Protein AF-X1KVH1-F1 (afdb_monomer_lite)

Organism: NCBI:txid412755

InterPro domains:
  IPR006222 GCVT, N-terminal domain [PF01571] (3-105)
  IPR027266 Aminomethyltransferase superfamily [G3DSA:3.30.1360.120] (1-84)
  IPR028896 Aminomethyltransferase-like [PTHR43757] (4-133)

Radius of gyration: 19.72 Å; chains: 1; bounding box: 48×32×49 Å

Sequence (139 aa):
ELIAPLVDTDLSTLNRFYFVFCNLCDVPAFIARTGYTGERGFEISFENKYAVTIWNAFMKKGAGAAGLGARDSLRLEACYCLYSHELTNSITPIEAGLNWLVKPKEGIDFIGKEVLIRQKKEGTSRILVGLNLLDRGII

Structure (mmCIF, N/CA/C/O backbone):
data_AF-X1KVH1-F1
#
_entry.id   AF-X1KVH1-F1
#
loop_
_atom_site.group_PDB
_atom_site.id
_atom_site.type_symbol
_atom_site.label_atom_id
_atom_site.label_alt_id
_atom_site.label_comp_id
_atom_site.label_asym_id
_atom_site.label_entity_id
_atom_site.label_seq_id
_atom_site.pdbx_PDB_ins_code
_atom_site.Cartn_x
_atom_site.Cartn_y
_atom_site.Cartn_z
_atom_site.occupancy
_atom_site.B_iso_or_equiv
_atom_site.auth_seq_id
_atom_site.auth_comp_id
_atom_site.auth_asym_id
_atom_site.auth_atom_id
_atom_site.pdbx_PDB_model_num
ATOM 1 N N . GLU A 1 1 ? -14.616 9.136 6.545 1.00 86.19 1 GLU A N 1
ATOM 2 C CA . GLU A 1 1 ? -15.927 8.992 7.213 1.00 86.19 1 GLU A CA 1
ATOM 3 C C . GLU A 1 1 ? -15.955 7.807 8.170 1.00 86.19 1 GLU A C 1
ATOM 5 O O . GLU A 1 1 ? -16.046 8.056 9.358 1.00 86.19 1 GLU A O 1
ATOM 10 N N . LEU A 1 2 ? -15.774 6.557 7.716 1.00 92.81 2 LEU A N 1
ATOM 11 C CA . LEU A 1 2 ? -15.831 5.372 8.599 1.00 92.81 2 LEU A CA 1
ATOM 12 C C . LEU A 1 2 ? -14.808 5.367 9.749 1.00 92.81 2 LEU A C 1
ATOM 14 O O . LEU A 1 2 ? -15.153 5.006 10.870 1.00 92.81 2 LEU A O 1
ATOM 18 N N . ILE A 1 3 ? -13.565 5.777 9.475 1.00 95.38 3 ILE A N 1
ATOM 19 C CA . ILE A 1 3 ? -12.478 5.802 10.469 1.00 95.38 3 ILE A CA 1
ATOM 20 C C . ILE A 1 3 ? -12.518 7.024 11.392 1.00 95.38 3 ILE A C 1
ATOM 22 O O . ILE A 1 3 ? -12.086 6.936 12.531 1.00 95.38 3 ILE A O 1
ATOM 26 N N . ALA A 1 4 ? -13.062 8.150 10.920 1.00 95.38 4 ALA A N 1
ATOM 27 C CA . ALA A 1 4 ? -13.049 9.424 11.640 1.00 95.38 4 ALA A CA 1
ATOM 28 C C . ALA A 1 4 ? -13.629 9.347 13.069 1.00 95.38 4 ALA A C 1
ATOM 30 O O . ALA A 1 4 ? -12.995 9.875 13.972 1.00 95.38 4 ALA A O 1
ATOM 31 N N . PRO A 1 5 ? -14.764 8.666 13.333 1.00 96.00 5 PRO A N 1
ATOM 32 C CA . PRO A 1 5 ? -15.295 8.549 14.692 1.00 96.00 5 PRO A CA 1
ATOM 33 C C . PRO A 1 5 ? -14.557 7.520 15.562 1.00 96.00 5 PRO A C 1
ATOM 35 O O . PRO A 1 5 ? -14.967 7.303 16.697 1.00 96.00 5 PRO A O 1
ATOM 38 N N . LEU A 1 6 ? -13.561 6.813 15.022 1.00 97.25 6 LEU A N 1
ATOM 39 C CA . LEU A 1 6 ? -12.803 5.784 15.735 1.00 97.25 6 LEU A CA 1
ATOM 40 C C . LEU A 1 6 ? -11.400 6.260 16.121 1.00 97.25 6 LEU A C 1
ATOM 42 O O . LEU A 1 6 ? -10.722 5.542 16.844 1.00 97.25 6 LEU A O 1
ATOM 46 N N . VAL A 1 7 ? -10.956 7.417 15.633 1.00 97.81 7 VAL A N 1
ATOM 47 C CA . VAL A 1 7 ? -9.590 7.920 15.802 1.00 97.81 7 VAL A CA 1
ATOM 48 C C . VAL A 1 7 ? -9.600 9.262 16.530 1.00 97.81 7 VAL A C 1
ATOM 50 O O . VAL A 1 7 ? -10.518 10.060 16.355 1.00 97.81 7 VAL A O 1
ATOM 53 N N . ASP A 1 8 ? -8.572 9.523 17.330 1.00 97.19 8 ASP A N 1
ATOM 54 C CA . ASP A 1 8 ? -8.417 10.760 18.113 1.00 97.19 8 ASP A CA 1
ATOM 55 C C . ASP A 1 8 ? -7.761 11.922 17.339 1.00 97.19 8 ASP A C 1
ATOM 57 O O . ASP A 1 8 ? -7.508 12.989 17.894 1.00 97.19 8 ASP A O 1
ATOM 61 N N . THR A 1 9 ? -7.482 11.725 16.050 1.00 96.38 9 THR A N 1
ATOM 62 C CA . THR A 1 9 ? -6.716 12.646 15.204 1.00 96.38 9 THR A CA 1
ATOM 63 C C . THR A 1 9 ? -7.454 12.928 13.894 1.00 96.38 9 THR A C 1
ATOM 65 O O . THR A 1 9 ? -7.993 12.017 13.263 1.00 96.38 9 THR A O 1
ATOM 68 N N . ASP A 1 10 ? -7.441 14.181 13.426 1.00 96.44 10 ASP A N 1
ATOM 69 C CA . ASP A 1 10 ? -8.028 14.545 12.131 1.00 96.44 10 ASP A CA 1
ATOM 70 C C . ASP A 1 10 ? -7.158 14.082 10.949 1.00 96.44 10 ASP A C 1
ATOM 72 O O . ASP A 1 10 ? -6.230 14.760 10.499 1.00 96.44 10 ASP A O 1
ATOM 76 N N . LEU A 1 11 ? -7.514 12.923 10.397 1.00 96.25 11 LEU A N 1
ATOM 77 C CA . LEU A 1 11 ? -6.846 12.329 9.240 1.00 96.25 11 LEU A CA 1
ATOM 78 C C . LEU A 1 11 ? -7.129 13.048 7.908 1.00 96.25 11 LEU A C 1
ATOM 80 O O . LEU A 1 11 ? -6.496 12.717 6.902 1.00 96.25 11 LEU A O 1
ATOM 84 N N . SER A 1 12 ? -8.065 14.003 7.848 1.00 93.94 12 SER A N 1
ATOM 85 C CA . SER A 1 12 ? -8.371 14.727 6.603 1.00 93.94 12 SER A CA 1
ATOM 86 C C . SER A 1 1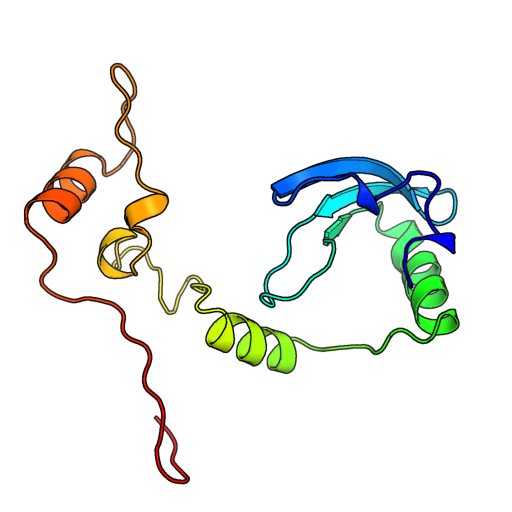2 ? -7.198 15.598 6.135 1.00 93.94 12 SER A C 1
ATOM 88 O O . SER A 1 12 ? -6.976 15.747 4.929 1.00 93.94 12 SER A O 1
ATOM 90 N N . THR A 1 13 ? -6.405 16.079 7.094 1.00 93.50 13 THR A N 1
ATOM 91 C CA . THR A 1 13 ? -5.217 16.920 6.896 1.00 93.50 13 THR A CA 1
ATOM 92 C C . THR A 1 13 ? -3.963 16.132 6.511 1.00 93.50 13 THR A C 1
ATOM 94 O O . THR A 1 13 ? -2.997 16.707 6.009 1.00 93.50 13 THR A O 1
ATOM 97 N N . LEU A 1 14 ? -3.959 14.810 6.713 1.00 96.19 14 LEU A N 1
ATOM 98 C CA . LEU A 1 14 ? -2.792 13.971 6.461 1.00 96.19 14 LEU A CA 1
ATOM 99 C C . LEU A 1 14 ? -2.547 13.853 4.956 1.00 96.19 14 LEU A C 1
ATOM 101 O O . LEU A 1 14 ? -3.402 13.347 4.240 1.00 96.19 14 LEU A O 1
ATOM 105 N N . ASN A 1 15 ? -1.395 14.282 4.447 1.00 96.62 15 ASN A N 1
ATOM 106 C CA . ASN A 1 15 ? -1.090 14.198 3.014 1.00 96.62 15 ASN A CA 1
ATOM 107 C C . ASN A 1 15 ? -0.890 12.747 2.534 1.00 96.62 15 ASN A C 1
ATOM 109 O O . ASN A 1 15 ? -0.567 11.850 3.310 1.00 96.62 15 ASN A O 1
ATOM 113 N N . ARG A 1 16 ? -1.073 12.494 1.229 1.00 95.25 16 ARG A N 1
ATOM 114 C CA . ARG A 1 16 ? -0.770 11.178 0.633 1.00 95.25 16 ARG A CA 1
ATOM 115 C C . ARG A 1 16 ? 0.713 10.846 0.839 1.00 95.25 16 ARG A C 1
ATOM 117 O O . ARG A 1 16 ? 1.550 11.722 0.647 1.00 95.25 16 ARG A O 1
ATOM 124 N N . PHE A 1 17 ? 1.018 9.594 1.183 1.00 94.88 17 PHE A N 1
ATOM 125 C CA . PHE A 1 17 ? 2.361 9.118 1.561 1.00 94.88 17 PHE A CA 1
ATOM 126 C C . PHE A 1 17 ? 2.924 9.715 2.865 1.00 94.88 17 PHE A C 1
ATOM 128 O O . PHE A 1 17 ? 4.127 9.639 3.103 1.00 94.88 17 PHE A O 1
ATOM 135 N N . TYR A 1 18 ? 2.065 10.263 3.728 1.00 97.81 18 TYR A N 1
ATOM 136 C CA . TYR A 1 18 ? 2.400 10.609 5.111 1.00 97.81 18 TYR A CA 1
ATOM 137 C C . TYR A 1 18 ? 1.705 9.653 6.083 1.00 97.81 18 TYR A C 1
ATOM 139 O O . TYR A 1 18 ? 0.774 8.927 5.719 1.00 97.81 18 TYR A O 1
ATOM 147 N N . PHE A 1 19 ? 2.164 9.664 7.330 1.00 98.06 19 PHE A N 1
ATOM 148 C CA . PHE A 1 19 ? 1.632 8.842 8.408 1.00 98.06 19 PHE A CA 1
ATOM 149 C C . PHE A 1 19 ? 1.535 9.627 9.715 1.00 98.06 19 PHE A C 1
ATOM 151 O O . PHE A 1 19 ? 2.129 10.697 9.857 1.00 98.06 19 PHE A O 1
ATOM 158 N N . VAL A 1 20 ? 0.806 9.063 10.673 1.00 98.31 20 VAL A N 1
ATOM 159 C CA . VAL A 1 20 ? 0.681 9.576 12.036 1.00 98.31 20 VAL A CA 1
ATOM 160 C C . VAL A 1 20 ? 0.619 8.422 13.038 1.00 98.31 20 VAL A C 1
ATOM 162 O O . VAL A 1 20 ? 0.108 7.343 12.728 1.00 98.31 20 VAL A O 1
ATOM 165 N N . PHE A 1 21 ? 1.146 8.659 14.238 1.00 98.44 21 PHE A N 1
ATOM 166 C CA . PHE A 1 21 ? 0.887 7.827 15.411 1.00 98.44 21 PHE A CA 1
ATOM 167 C C . PHE A 1 21 ? -0.259 8.454 16.200 1.00 98.44 21 PHE A C 1
ATOM 169 O O . PHE A 1 21 ? -0.204 9.639 16.519 1.00 98.44 21 PHE A O 1
ATOM 176 N N . CYS A 1 22 ? -1.297 7.676 16.476 1.00 97.88 22 CYS A N 1
ATOM 177 C CA . CYS A 1 22 ? -2.537 8.148 17.092 1.00 97.88 22 CYS A CA 1
ATOM 178 C C . CYS A 1 22 ? -3.226 6.998 17.834 1.00 97.88 22 CYS A C 1
ATOM 180 O O . CYS A 1 22 ? -2.736 5.865 17.790 1.00 97.88 22 CYS A O 1
ATOM 182 N N . ASN A 1 23 ? -4.356 7.263 18.489 1.00 98.31 23 ASN A N 1
ATOM 183 C CA . ASN A 1 23 ? -5.187 6.196 19.037 1.00 98.31 23 ASN A CA 1
ATOM 184 C C . ASN A 1 23 ? -6.372 5.903 18.116 1.00 98.31 23 ASN A C 1
ATOM 186 O O . ASN A 1 23 ? -7.149 6.794 17.773 1.00 98.31 23 ASN A O 1
ATOM 190 N N . LEU A 1 24 ? -6.530 4.631 17.750 1.00 98.19 24 LEU A N 1
ATOM 191 C CA . LEU A 1 24 ? -7.686 4.087 17.044 1.00 98.19 24 LEU A CA 1
ATOM 192 C C . LEU A 1 24 ? -8.435 3.158 18.000 1.00 98.19 24 LEU A C 1
ATOM 194 O O . LEU A 1 24 ? -7.885 2.148 18.418 1.00 98.19 24 LEU A O 1
ATOM 198 N N . CYS A 1 25 ? -9.684 3.471 18.336 1.00 97.25 25 CYS A N 1
ATOM 199 C CA . CYS A 1 25 ? -10.459 2.751 19.351 1.00 97.25 25 CYS A CA 1
ATOM 200 C C . CYS A 1 25 ? -9.709 2.657 20.695 1.00 97.25 25 CYS A C 1
ATOM 202 O O . CYS A 1 25 ? -9.621 1.574 21.270 1.00 97.25 25 CYS A O 1
ATOM 204 N N . ASP A 1 26 ? -9.125 3.775 21.141 1.00 97.25 26 ASP A N 1
ATOM 205 C CA . ASP A 1 26 ? -8.299 3.882 22.358 1.00 97.25 26 ASP A CA 1
ATOM 206 C C . ASP A 1 26 ? -7.043 2.984 22.362 1.00 97.25 26 ASP A C 1
ATOM 208 O O . ASP A 1 26 ? -6.444 2.725 23.406 1.00 97.25 26 ASP A O 1
ATOM 212 N N . VAL A 1 27 ? -6.621 2.510 21.184 1.00 97.88 27 VAL A N 1
ATOM 213 C CA . VAL A 1 27 ? -5.437 1.666 20.992 1.00 97.88 27 VAL A CA 1
ATOM 214 C C . VAL A 1 27 ? -4.369 2.419 20.201 1.00 97.88 27 VAL A C 1
ATOM 216 O O . VAL A 1 27 ? -4.687 2.946 19.131 1.00 97.88 27 VAL A O 1
ATOM 219 N N . PRO A 1 28 ? -3.093 2.395 20.635 1.00 98.44 28 PRO A N 1
ATOM 220 C CA . PRO A 1 28 ? -1.993 2.943 19.853 1.00 98.44 28 PRO A CA 1
ATOM 221 C C . PRO A 1 28 ? -1.916 2.315 18.458 1.00 98.44 28 PRO A C 1
ATOM 223 O O . PRO A 1 28 ? -1.797 1.095 18.308 1.00 98.44 28 PRO A O 1
ATOM 226 N N . ALA A 1 29 ? -1.958 3.162 17.436 1.00 98.50 29 ALA A N 1
ATOM 227 C CA . ALA A 1 29 ? -1.936 2.762 16.043 1.00 98.50 29 ALA A CA 1
ATOM 228 C C . ALA A 1 29 ? -1.001 3.652 15.220 1.00 98.50 29 ALA A C 1
ATOM 230 O O . ALA A 1 29 ? -0.855 4.855 15.449 1.00 98.50 29 ALA A O 1
ATOM 231 N N . PHE A 1 30 ? -0.395 3.039 14.212 1.00 98.50 30 PHE A N 1
ATOM 232 C CA . PHE A 1 30 ? 0.255 3.716 13.104 1.00 98.50 30 PHE A CA 1
ATOM 233 C C . PHE A 1 30 ? -0.726 3.745 11.933 1.00 98.50 30 PHE A C 1
ATOM 235 O O . PHE A 1 30 ? -1.179 2.692 11.478 1.00 98.50 30 PHE A O 1
ATOM 242 N N . ILE A 1 31 ? -1.056 4.941 11.450 1.00 98.31 31 ILE A N 1
ATOM 243 C CA . ILE A 1 31 ? -1.973 5.132 10.323 1.00 98.31 31 ILE A CA 1
ATOM 244 C C . ILE A 1 31 ? -1.236 5.860 9.206 1.00 98.31 31 ILE A C 1
ATOM 246 O O . ILE A 1 31 ? -0.761 6.979 9.395 1.00 98.31 31 ILE A O 1
ATOM 250 N N . ALA A 1 32 ? -1.173 5.246 8.026 1.00 98.12 32 ALA A N 1
ATOM 251 C CA . ALA A 1 32 ? -0.550 5.825 6.841 1.00 98.12 32 ALA A CA 1
ATOM 252 C C . ALA A 1 32 ? -1.585 6.091 5.746 1.00 98.12 32 ALA A C 1
ATOM 254 O O . ALA A 1 32 ? -2.386 5.219 5.410 1.00 98.12 32 ALA A O 1
ATOM 255 N N . ARG A 1 33 ? -1.555 7.285 5.138 1.00 97.31 33 ARG A N 1
ATOM 256 C CA . ARG A 1 33 ? -2.409 7.623 3.987 1.00 97.31 33 ARG A CA 1
ATOM 257 C C . ARG A 1 33 ? -1.792 7.085 2.700 1.00 97.31 33 ARG A C 1
ATOM 259 O O . ARG A 1 33 ? -1.200 7.812 1.896 1.00 97.31 33 ARG A O 1
ATOM 266 N N . THR A 1 34 ? -1.925 5.780 2.548 1.00 95.50 34 THR A N 1
ATOM 267 C CA . THR A 1 34 ? -1.471 4.971 1.420 1.00 95.50 34 THR A CA 1
ATOM 268 C C . THR A 1 34 ? -2.446 3.802 1.231 1.00 95.50 34 THR A C 1
ATOM 270 O O . THR A 1 34 ? -3.429 3.682 1.963 1.00 95.50 34 THR A O 1
ATOM 273 N N . GLY A 1 35 ? -2.208 2.972 0.223 1.00 94.31 35 GLY A N 1
ATOM 274 C CA . GLY A 1 35 ? -2.990 1.777 -0.051 1.00 94.31 35 GLY A CA 1
ATOM 275 C C . GLY A 1 35 ? -2.693 1.220 -1.436 1.00 94.31 35 GLY A C 1
ATOM 276 O O . GLY A 1 35 ? -2.165 1.914 -2.309 1.00 94.31 35 GLY A O 1
ATOM 277 N N . TYR A 1 36 ? -3.058 -0.042 -1.637 1.00 94.88 36 TYR A N 1
ATOM 278 C CA . TYR A 1 36 ? -2.696 -0.795 -2.837 1.00 94.88 36 TYR A CA 1
ATOM 279 C C . TYR A 1 36 ? -3.855 -1.004 -3.823 1.00 94.88 36 TYR A C 1
ATOM 281 O O . TYR A 1 36 ? -3.716 -1.739 -4.787 1.00 94.88 36 TYR A O 1
ATOM 289 N N . THR A 1 37 ? -5.000 -0.354 -3.610 1.00 95.31 37 THR A N 1
ATOM 290 C CA . THR A 1 37 ? -6.185 -0.457 -4.485 1.00 95.31 37 THR A CA 1
ATOM 291 C C . THR A 1 37 ? -6.358 0.735 -5.427 1.00 95.31 37 THR A C 1
ATOM 293 O O . THR A 1 37 ? -7.306 0.762 -6.194 1.00 95.31 37 THR A O 1
ATOM 296 N N . GLY A 1 38 ? -5.510 1.765 -5.331 1.00 93.06 38 GLY A N 1
ATOM 297 C CA . GLY A 1 38 ? -5.695 3.033 -6.057 1.00 93.06 38 GLY A CA 1
ATOM 298 C C . GLY A 1 38 ? -6.715 3.986 -5.420 1.00 93.06 38 GLY A C 1
ATOM 299 O O . GLY A 1 38 ? -6.690 5.183 -5.701 1.00 93.06 38 GLY A O 1
ATOM 300 N N . GLU A 1 39 ? -7.535 3.482 -4.500 1.00 94.62 39 GLU A N 1
ATOM 301 C CA . GLU A 1 39 ? -8.597 4.235 -3.839 1.00 94.62 39 GLU A CA 1
ATOM 302 C C . GLU A 1 39 ? -8.116 5.119 -2.683 1.00 94.62 39 GLU A C 1
ATOM 304 O O . GLU A 1 39 ? -7.016 4.976 -2.135 1.00 94.62 39 GLU A O 1
ATOM 309 N N . ARG A 1 40 ? -8.988 6.044 -2.265 1.00 93.25 40 ARG A N 1
ATOM 310 C CA . ARG A 1 40 ? -8.784 6.824 -1.038 1.00 93.25 40 ARG A CA 1
ATOM 311 C C . ARG A 1 40 ? -8.914 5.906 0.176 1.00 93.25 40 ARG A C 1
ATOM 313 O O . ARG A 1 40 ? -9.967 5.323 0.409 1.00 93.25 40 ARG A O 1
ATOM 320 N N . GLY A 1 41 ? -7.880 5.862 1.007 1.00 94.75 41 GLY A N 1
ATOM 321 C CA . GLY A 1 41 ? -7.892 5.041 2.209 1.00 94.75 41 GLY A CA 1
ATOM 322 C C . GLY A 1 41 ? -6.663 5.241 3.079 1.00 94.75 41 GLY A C 1
ATOM 323 O O . GLY A 1 41 ? -5.880 6.175 2.877 1.00 94.75 41 GLY A O 1
ATOM 324 N N . PHE A 1 42 ? -6.544 4.353 4.060 1.00 96.94 42 PHE A N 1
ATOM 325 C CA . PHE A 1 42 ? -5.432 4.302 4.991 1.00 96.94 42 PHE A CA 1
ATOM 326 C C . PHE A 1 42 ? -4.997 2.854 5.204 1.00 96.94 42 PHE A C 1
ATOM 328 O O . PHE A 1 42 ? -5.831 1.947 5.217 1.00 96.94 42 PHE A O 1
ATOM 335 N N . GLU A 1 43 ? -3.707 2.663 5.443 1.00 97.50 43 GLU A N 1
ATOM 336 C CA . GLU A 1 43 ? -3.163 1.447 6.036 1.00 97.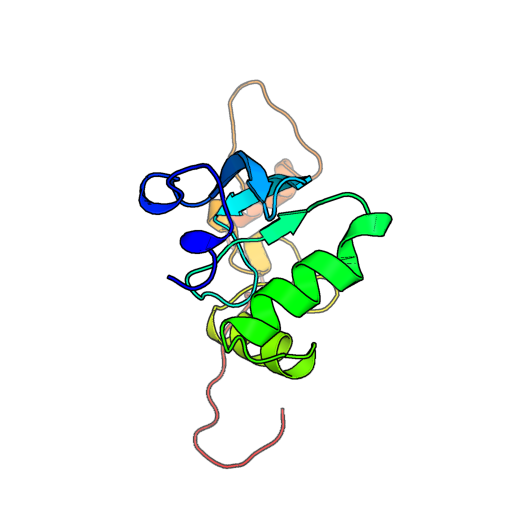50 43 GLU A CA 1
ATOM 337 C C . GLU A 1 43 ? -3.052 1.652 7.546 1.00 97.50 43 GLU A C 1
ATOM 339 O O . GLU A 1 43 ? -2.608 2.707 8.006 1.00 97.50 43 GLU A O 1
ATOM 344 N N . ILE A 1 44 ? -3.496 0.657 8.311 1.00 97.69 44 ILE A N 1
ATOM 345 C CA . ILE A 1 44 ? -3.616 0.733 9.766 1.00 97.69 44 ILE A CA 1
ATOM 346 C C . ILE A 1 44 ? -2.825 -0.424 10.372 1.00 97.69 44 ILE A C 1
ATOM 348 O O . ILE A 1 44 ? -3.127 -1.588 10.107 1.00 97.69 44 ILE A O 1
ATOM 352 N N . SER A 1 45 ? -1.855 -0.096 11.220 1.00 98.31 45 SER A N 1
ATOM 353 C CA . SER A 1 45 ? -1.022 -1.058 11.940 1.00 98.31 45 SER A CA 1
ATOM 354 C C . SER A 1 45 ? -1.150 -0.8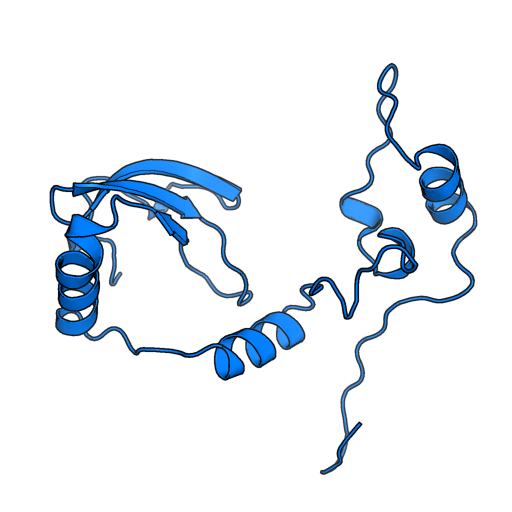42 13.445 1.00 98.31 45 SER A C 1
ATOM 356 O O . SER A 1 45 ? -1.045 0.282 13.930 1.00 98.31 45 SER A O 1
ATOM 358 N N . PHE A 1 46 ? -1.364 -1.921 14.191 1.00 98.25 46 PHE A N 1
ATOM 359 C CA . PHE A 1 46 ? -1.535 -1.933 15.648 1.00 98.25 46 PHE A CA 1
ATOM 360 C C . PHE A 1 46 ? -1.136 -3.311 16.201 1.00 98.25 46 PHE A C 1
ATOM 362 O O . PHE A 1 46 ? -0.914 -4.258 15.443 1.00 98.25 46 PHE A O 1
ATOM 369 N N . GLU A 1 47 ? -1.050 -3.454 17.526 1.00 98.44 47 GL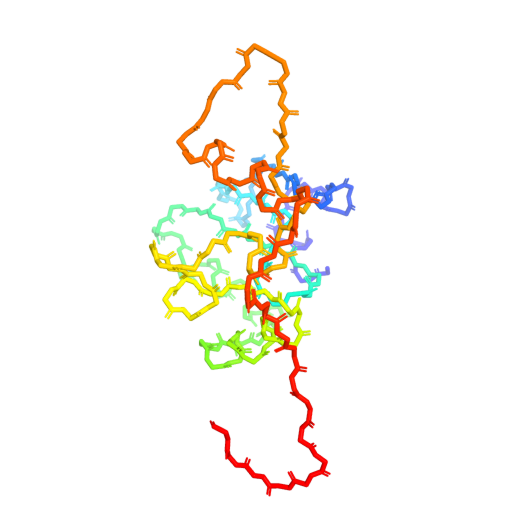U A N 1
ATOM 370 C CA . GLU A 1 47 ? -0.731 -4.746 18.145 1.00 98.44 47 GLU A CA 1
ATOM 371 C C . GLU A 1 47 ? -1.818 -5.807 17.890 1.00 98.44 47 GLU A C 1
ATOM 373 O O . GLU A 1 47 ? -3.010 -5.562 18.084 1.00 98.44 47 GLU A O 1
ATOM 378 N N . ASN A 1 48 ? -1.404 -7.033 17.547 1.00 98.50 48 ASN A N 1
ATOM 379 C CA . ASN A 1 48 ? -2.301 -8.126 17.147 1.00 98.50 48 ASN A CA 1
ATOM 380 C C . ASN A 1 48 ? -3.430 -8.426 18.152 1.00 98.50 48 ASN A C 1
ATOM 382 O O . ASN A 1 48 ? -4.544 -8.741 17.735 1.00 98.50 48 ASN A O 1
ATOM 386 N N . LYS A 1 49 ? -3.182 -8.254 19.458 1.00 98.50 49 LYS A N 1
ATOM 387 C CA . LYS A 1 49 ? -4.181 -8.467 20.520 1.00 98.50 49 LYS A CA 1
ATOM 388 C C . LYS A 1 49 ? -5.454 -7.622 20.353 1.00 98.50 49 LYS A C 1
ATOM 390 O O . LYS A 1 49 ? -6.499 -7.995 20.874 1.00 98.50 49 LYS A O 1
ATOM 395 N N . TYR A 1 50 ? -5.389 -6.522 19.599 1.00 98.38 50 TYR A N 1
ATOM 396 C CA . TYR A 1 50 ? -6.521 -5.631 19.339 1.00 98.38 50 TYR A CA 1
ATOM 397 C C . TYR A 1 50 ? -7.239 -5.897 18.009 1.00 98.38 50 TYR A C 1
ATOM 399 O O . TYR A 1 50 ? -8.243 -5.245 17.722 1.00 98.38 50 TYR A O 1
ATOM 407 N N . ALA A 1 51 ? -6.774 -6.858 17.201 1.00 98.12 51 ALA A N 1
ATOM 408 C CA . ALA A 1 51 ? 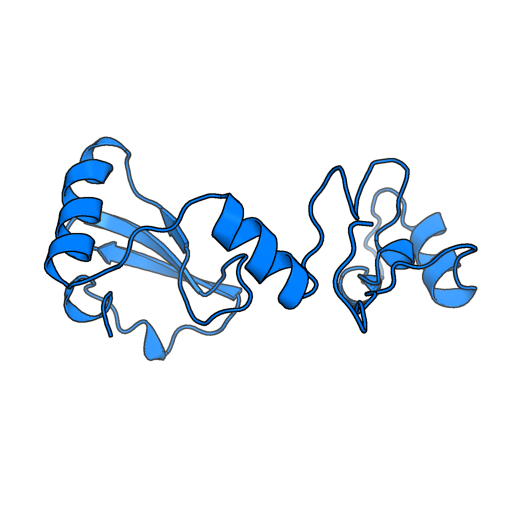-7.280 -7.081 15.845 1.00 98.12 51 ALA A CA 1
ATOM 409 C C . ALA A 1 51 ? -8.787 -7.340 15.794 1.00 98.12 51 ALA A C 1
ATOM 411 O O . ALA A 1 51 ? -9.492 -6.694 15.022 1.00 98.12 51 ALA A O 1
ATOM 412 N N . VAL A 1 52 ? -9.299 -8.226 16.652 1.00 98.19 52 VAL A N 1
ATOM 413 C CA . VAL A 1 52 ? -10.736 -8.544 16.706 1.00 98.19 52 VAL A CA 1
ATOM 414 C C . VAL A 1 52 ? -11.555 -7.320 17.124 1.00 98.19 52 VAL A C 1
ATOM 416 O O . VAL A 1 52 ? -12.604 -7.049 16.542 1.00 98.19 52 VAL A O 1
ATOM 419 N N . THR A 1 53 ? -11.071 -6.555 18.104 1.00 97.44 53 THR A N 1
ATOM 420 C CA . THR A 1 53 ? -11.738 -5.344 18.598 1.00 97.44 53 THR A CA 1
ATOM 421 C C . THR A 1 53 ? -11.856 -4.291 17.501 1.00 97.44 53 THR A C 1
ATOM 423 O O . THR A 1 53 ? -12.957 -3.810 17.229 1.00 97.44 53 THR A O 1
ATOM 426 N N . ILE A 1 54 ? -10.743 -3.977 16.834 1.00 97.94 54 ILE A N 1
ATOM 427 C CA . ILE A 1 54 ? -10.688 -2.954 15.784 1.00 97.94 54 ILE A CA 1
ATOM 428 C C . ILE A 1 54 ? -11.490 -3.396 14.557 1.00 97.94 54 ILE A C 1
ATOM 430 O O . ILE A 1 54 ? -12.288 -2.619 14.033 1.00 97.94 54 ILE A O 1
ATOM 434 N N . TRP A 1 55 ? -11.360 -4.658 14.138 1.00 97.75 55 TRP A N 1
ATOM 435 C CA . TRP A 1 55 ? -12.154 -5.214 13.041 1.00 97.75 55 TRP A CA 1
ATOM 436 C C . TRP A 1 55 ? -13.656 -5.058 13.301 1.00 97.75 55 TRP A C 1
ATOM 438 O O . TRP A 1 55 ? -14.386 -4.495 12.485 1.00 97.75 55 TRP A O 1
ATOM 448 N N . ASN A 1 56 ? -14.120 -5.485 14.478 1.00 97.81 56 ASN A N 1
ATOM 449 C CA . ASN A 1 56 ? -15.528 -5.386 14.847 1.00 97.81 56 ASN A CA 1
ATOM 450 C C . ASN A 1 56 ? -16.015 -3.933 14.937 1.00 97.81 56 ASN A C 1
ATOM 452 O O . ASN A 1 56 ? -17.177 -3.669 14.623 1.00 97.81 56 ASN A O 1
ATOM 456 N N . ALA A 1 57 ? -15.159 -2.989 15.338 1.00 97.69 57 ALA A N 1
ATOM 457 C CA . ALA A 1 57 ? -15.499 -1.568 15.343 1.00 97.69 57 ALA A CA 1
ATOM 458 C C . ALA A 1 57 ? -15.799 -1.049 13.925 1.00 97.69 57 ALA A C 1
ATOM 460 O O . ALA A 1 57 ? -16.814 -0.378 13.728 1.00 97.69 57 ALA A O 1
ATOM 461 N N . PHE A 1 58 ? -14.993 -1.424 12.925 1.00 97.56 58 PHE A N 1
ATOM 462 C CA . PHE A 1 58 ? -15.255 -1.083 11.522 1.00 97.56 58 PHE A CA 1
ATOM 463 C C . PHE A 1 58 ? -16.515 -1.759 10.974 1.00 97.56 58 PHE A C 1
ATOM 465 O O . PHE A 1 58 ? -17.340 -1.094 10.346 1.00 97.56 58 PHE A O 1
ATOM 472 N N . MET A 1 59 ? -16.715 -3.050 11.254 1.00 97.62 59 MET A N 1
ATOM 473 C CA . MET A 1 59 ? -17.911 -3.769 10.795 1.00 97.62 59 MET A CA 1
ATOM 474 C C . MET A 1 59 ? -19.197 -3.158 11.365 1.00 97.62 59 MET A C 1
ATOM 476 O O . MET A 1 59 ? -20.166 -2.968 10.635 1.00 97.62 59 MET A O 1
ATOM 480 N N . LYS A 1 60 ? -19.197 -2.750 12.643 1.00 96.81 60 LYS A N 1
ATOM 481 C CA . LYS A 1 60 ? -20.326 -2.036 13.272 1.00 96.81 60 LYS A CA 1
ATOM 482 C C . LYS A 1 60 ? -20.622 -0.680 12.625 1.00 96.81 60 LYS A C 1
ATOM 484 O O . LYS A 1 60 ? -21.746 -0.200 12.720 1.00 96.81 60 LYS A O 1
ATOM 489 N N . LYS A 1 61 ? -19.633 -0.058 11.979 1.00 96.00 61 LYS A N 1
ATOM 490 C CA . LYS A 1 61 ? -19.800 1.180 11.202 1.00 96.00 61 LYS A CA 1
ATOM 491 C C . LYS A 1 61 ? -20.260 0.928 9.761 1.00 96.00 61 LYS A C 1
ATOM 493 O O . LYS A 1 61 ? -20.422 1.890 9.020 1.00 96.00 61 LYS A O 1
ATOM 498 N N . GLY A 1 62 ? -20.490 -0.327 9.369 1.00 96.25 62 GLY A N 1
ATOM 499 C CA . GLY A 1 62 ? -20.948 -0.690 8.028 1.00 96.25 62 GLY A CA 1
ATOM 500 C C . GLY A 1 62 ? -19.822 -0.869 7.009 1.00 96.25 62 GLY A C 1
ATOM 501 O O . GLY A 1 62 ? -20.079 -0.800 5.811 1.00 96.25 62 GLY A O 1
ATOM 502 N N . ALA A 1 63 ? -18.578 -1.086 7.452 1.00 96.50 63 ALA A N 1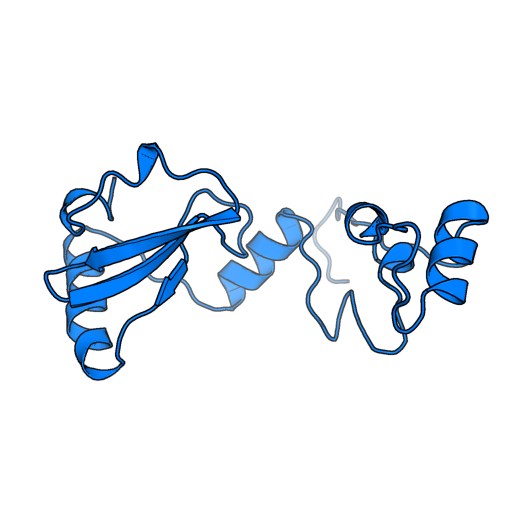
ATOM 503 C CA . ALA A 1 63 ? -17.504 -1.460 6.537 1.00 96.50 63 ALA A CA 1
ATOM 504 C C . ALA A 1 63 ? -17.813 -2.802 5.846 1.00 96.50 63 ALA A C 1
ATOM 506 O O . ALA A 1 63 ? -18.290 -3.744 6.480 1.00 96.50 63 ALA A O 1
ATOM 507 N N . GLY A 1 64 ? -17.513 -2.893 4.549 1.00 95.50 64 GLY A N 1
ATOM 508 C CA . GLY A 1 64 ? -17.554 -4.143 3.793 1.00 95.50 64 GLY A CA 1
ATOM 509 C C . GLY A 1 64 ? -16.201 -4.851 3.833 1.00 95.50 64 GLY A C 1
ATOM 510 O O . GLY A 1 64 ? -15.165 -4.218 3.632 1.00 95.50 64 GLY A O 1
ATOM 511 N N . ALA A 1 65 ? -16.202 -6.162 4.073 1.00 96.06 65 ALA A N 1
ATOM 512 C CA . ALA A 1 65 ? -14.989 -6.967 3.990 1.00 96.06 65 ALA A CA 1
ATOM 513 C C . ALA A 1 65 ? -14.635 -7.258 2.523 1.00 96.06 65 ALA A C 1
ATOM 515 O O . ALA A 1 65 ? -15.505 -7.606 1.725 1.00 96.06 65 ALA A O 1
ATOM 516 N N . ALA A 1 66 ? -13.350 -7.160 2.186 1.00 96.12 66 ALA A N 1
ATOM 517 C CA . ALA A 1 66 ? -12.827 -7.481 0.864 1.00 96.12 66 ALA A CA 1
ATOM 518 C C . ALA A 1 66 ? -11.623 -8.424 0.982 1.00 96.12 66 ALA A C 1
ATOM 520 O O . ALA A 1 66 ? -10.804 -8.297 1.892 1.00 96.12 66 ALA A O 1
ATOM 521 N N . GLY A 1 67 ? -11.540 -9.385 0.061 1.00 95.25 67 GLY A N 1
ATOM 522 C CA . GLY A 1 67 ? -10.445 -10.351 -0.015 1.00 95.25 67 GLY A CA 1
ATOM 523 C C . GLY A 1 67 ? -9.368 -9.967 -1.031 1.00 95.25 67 GLY A C 1
ATOM 524 O O . GLY A 1 67 ? -9.442 -8.934 -1.699 1.00 95.25 67 GLY A O 1
ATOM 525 N N . LEU A 1 68 ? -8.385 -10.856 -1.192 1.00 93.19 68 LEU A N 1
ATOM 526 C CA . LEU A 1 68 ? -7.247 -10.650 -2.095 1.00 93.19 68 LEU A CA 1
ATOM 527 C C . LEU A 1 68 ? -7.660 -10.505 -3.565 1.00 93.19 68 LEU A C 1
ATOM 529 O O . LEU A 1 68 ? -7.103 -9.660 -4.250 1.00 93.19 68 LEU A O 1
ATOM 533 N N . GLY A 1 69 ? -8.677 -11.238 -4.032 1.00 93.94 69 GLY A N 1
ATOM 534 C CA . GLY A 1 69 ? -9.132 -11.136 -5.425 1.00 93.94 69 GLY A CA 1
ATOM 535 C C . GLY A 1 69 ? -9.627 -9.734 -5.802 1.00 93.94 69 GLY A C 1
ATOM 536 O O . GLY A 1 69 ? -9.273 -9.216 -6.857 1.00 93.94 69 GLY A O 1
ATOM 537 N N . ALA A 1 70 ? -10.375 -9.076 -4.909 1.00 95.06 70 ALA A N 1
ATOM 538 C CA . ALA A 1 70 ? -10.815 -7.697 -5.128 1.00 95.06 70 ALA A CA 1
ATOM 539 C C . ALA A 1 70 ? -9.621 -6.730 -5.167 1.00 95.06 70 ALA A C 1
ATOM 541 O O . ALA A 1 70 ? -9.539 -5.878 -6.047 1.00 95.06 70 ALA A O 1
ATOM 542 N N . ARG A 1 71 ? -8.656 -6.899 -4.252 1.00 94.94 71 ARG A N 1
ATOM 543 C CA . ARG A 1 71 ? -7.413 -6.114 -4.249 1.00 94.94 71 ARG A CA 1
ATOM 544 C C . ARG A 1 71 ? -6.626 -6.304 -5.547 1.00 94.94 71 ARG A C 1
ATOM 546 O O . ARG A 1 71 ? -6.133 -5.323 -6.090 1.00 94.94 71 ARG A O 1
ATOM 553 N N . ASP A 1 72 ? -6.503 -7.537 -6.030 1.00 93.31 72 ASP A N 1
ATOM 554 C CA . ASP A 1 72 ? -5.703 -7.862 -7.212 1.00 93.31 72 ASP A CA 1
ATOM 555 C C . ASP A 1 72 ? -6.312 -7.298 -8.504 1.00 93.31 72 ASP A C 1
ATOM 557 O O . ASP A 1 72 ? -5.559 -6.923 -9.403 1.00 93.31 72 ASP A O 1
ATOM 561 N N . SER A 1 73 ? -7.642 -7.158 -8.565 1.00 93.50 73 SER A N 1
ATOM 562 C CA . SER A 1 73 ? -8.329 -6.419 -9.634 1.00 93.50 73 SER A CA 1
ATOM 563 C C . SER A 1 73 ? -8.062 -4.916 -9.530 1.00 93.50 73 SER A C 1
ATOM 565 O O . SER A 1 73 ? -7.549 -4.306 -10.464 1.00 93.50 73 SER A O 1
ATOM 567 N N . LEU A 1 74 ? -8.324 -4.317 -8.364 1.00 95.75 74 LEU A N 1
ATOM 568 C CA . LEU A 1 74 ? -8.215 -2.865 -8.178 1.00 95.75 74 LEU A CA 1
ATOM 569 C C . LEU A 1 74 ? -6.776 -2.353 -8.338 1.00 95.75 74 LEU A C 1
ATOM 571 O O . LEU A 1 74 ? -6.544 -1.303 -8.932 1.00 95.75 74 LEU A O 1
ATOM 575 N N . ARG A 1 75 ? -5.776 -3.103 -7.856 1.00 95.62 75 ARG A N 1
ATOM 576 C CA . ARG A 1 75 ? -4.361 -2.742 -8.046 1.00 95.62 75 ARG A CA 1
ATOM 577 C C . ARG A 1 75 ? -3.979 -2.737 -9.524 1.00 95.62 75 ARG A C 1
ATOM 579 O O . ARG A 1 75 ? -3.146 -1.929 -9.924 1.00 95.62 75 ARG A O 1
ATOM 586 N N . LEU A 1 76 ? -4.548 -3.651 -10.315 1.00 93.69 76 LEU A N 1
ATOM 587 C CA . LEU A 1 76 ? -4.275 -3.755 -11.745 1.00 93.69 76 LEU A CA 1
ATOM 588 C C . LEU A 1 76 ? -4.896 -2.568 -12.485 1.00 93.69 76 LEU A C 1
ATOM 590 O O . LEU A 1 76 ? -4.207 -1.926 -13.270 1.00 93.69 76 LEU A O 1
ATOM 594 N N . GLU A 1 77 ? -6.146 -2.225 -12.165 1.00 93.81 77 GLU A N 1
ATOM 595 C CA . GLU A 1 77 ? -6.829 -1.026 -12.676 1.00 93.81 77 GLU A CA 1
ATOM 596 C C . GLU A 1 77 ? -6.076 0.267 -12.318 1.00 93.81 77 GLU A C 1
ATOM 598 O O . GLU A 1 77 ? -5.988 1.187 -13.129 1.00 93.81 77 GLU A O 1
ATOM 603 N N . ALA A 1 78 ? -5.462 0.317 -11.133 1.00 94.69 78 ALA A N 1
ATOM 604 C CA . ALA A 1 78 ? -4.612 1.421 -10.688 1.00 94.69 78 ALA A CA 1
ATOM 605 C C . ALA A 1 78 ? -3.173 1.387 -11.252 1.00 94.69 78 ALA A C 1
ATOM 607 O O . ALA A 1 78 ? -2.360 2.249 -10.905 1.00 94.69 78 ALA A O 1
ATOM 608 N N . CYS A 1 79 ? -2.837 0.404 -12.095 1.00 93.56 79 CYS A N 1
ATOM 609 C CA . CYS A 1 79 ? -1.505 0.185 -12.670 1.00 93.56 79 CYS A CA 1
ATOM 610 C C . CYS A 1 79 ? -0.387 -0.013 -11.624 1.00 93.56 79 CYS A C 1
ATOM 612 O O . CYS A 1 79 ? 0.758 0.400 -11.828 1.00 93.56 79 CYS A O 1
ATOM 614 N N . TYR A 1 80 ? -0.692 -0.640 -10.487 1.00 94.88 80 TYR A N 1
ATOM 615 C CA . TYR A 1 80 ? 0.298 -0.967 -9.463 1.00 94.88 80 TYR A CA 1
ATOM 616 C C . TYR A 1 80 ? 0.972 -2.318 -9.733 1.00 94.88 80 TYR A C 1
ATOM 618 O O . TYR A 1 80 ? 0.324 -3.357 -9.890 1.00 94.88 80 TYR A O 1
ATOM 626 N N . CYS A 1 81 ? 2.308 -2.292 -9.752 1.00 95.44 81 CYS A N 1
ATOM 627 C CA . CYS A 1 81 ? 3.155 -3.461 -9.985 1.00 95.44 81 CYS A CA 1
ATOM 628 C C . CYS A 1 81 ? 3.155 -4.404 -8.784 1.00 95.44 81 CYS A C 1
ATOM 630 O O . CYS A 1 81 ? 3.473 -3.969 -7.673 1.00 95.44 81 CYS A O 1
ATOM 632 N N . LEU A 1 82 ? 2.904 -5.689 -9.026 1.00 94.44 82 LEU A N 1
ATOM 633 C CA . LEU A 1 82 ? 3.057 -6.767 -8.057 1.00 94.44 82 LEU A CA 1
ATOM 634 C C . LEU A 1 82 ? 4.388 -7.489 -8.299 1.00 94.44 82 LEU A C 1
ATOM 636 O O . LEU A 1 82 ? 4.720 -7.874 -9.423 1.00 94.44 82 LEU A O 1
ATOM 640 N N . TYR A 1 83 ? 5.169 -7.681 -7.235 1.00 93.38 83 TYR A N 1
ATOM 641 C CA . TYR A 1 83 ? 6.409 -8.447 -7.338 1.00 93.38 83 TYR A CA 1
ATOM 642 C C . TYR A 1 83 ? 6.102 -9.904 -7.713 1.00 93.38 83 TYR A C 1
ATOM 644 O O . TYR A 1 83 ? 5.140 -10.487 -7.218 1.00 93.38 83 TYR A O 1
ATOM 652 N N . SER A 1 84 ? 6.946 -10.503 -8.549 1.00 92.81 84 SER A N 1
ATOM 653 C CA . SER A 1 84 ? 6.737 -11.774 -9.269 1.00 92.81 84 SER A CA 1
ATOM 654 C C . SER A 1 84 ? 5.885 -11.676 -10.542 1.00 92.81 84 SER A C 1
ATOM 656 O O . SER A 1 84 ? 5.858 -12.643 -11.295 1.00 92.81 84 SER A O 1
ATOM 658 N N . HIS A 1 85 ? 5.250 -10.529 -10.818 1.00 92.12 85 HIS A N 1
ATOM 659 C CA . HIS A 1 85 ? 4.481 -10.291 -12.046 1.00 92.12 85 HIS A CA 1
ATOM 660 C C . HIS A 1 85 ? 5.135 -9.198 -12.897 1.00 92.12 85 HIS A C 1
ATOM 662 O O . HIS A 1 85 ? 5.864 -9.491 -13.841 1.00 92.12 85 HIS A O 1
ATOM 668 N N . GLU A 1 86 ? 4.931 -7.932 -12.530 1.00 95.38 86 GLU A N 1
ATOM 669 C CA . GLU A 1 86 ? 5.473 -6.788 -13.270 1.00 95.38 86 GLU A CA 1
ATOM 670 C C . GLU A 1 86 ? 6.884 -6.402 -12.807 1.00 95.38 86 GLU A C 1
ATOM 672 O O . GLU A 1 86 ? 7.595 -5.677 -13.497 1.00 95.38 86 GLU A O 1
ATOM 677 N N . LEU A 1 87 ? 7.305 -6.893 -11.638 1.00 94.56 87 LEU A N 1
ATOM 678 C CA . LEU A 1 87 ? 8.638 -6.683 -11.079 1.00 94.56 87 LEU A CA 1
ATOM 679 C C . LEU A 1 87 ? 9.235 -8.008 -10.635 1.00 94.56 87 LEU A C 1
ATOM 681 O O . LEU A 1 87 ? 8.618 -8.750 -9.878 1.00 94.56 87 LEU A O 1
ATOM 685 N N . THR A 1 88 ? 10.463 -8.289 -11.052 1.00 95.69 88 THR A N 1
ATOM 686 C CA . THR A 1 88 ? 11.227 -9.462 -10.609 1.00 95.69 88 THR A CA 1
ATOM 687 C C . THR A 1 88 ? 12.712 -9.126 -10.620 1.00 95.69 88 THR A C 1
ATOM 689 O O . THR A 1 88 ? 13.111 -8.074 -11.110 1.00 95.69 88 THR A O 1
ATOM 692 N N . ASN A 1 89 ? 13.564 -10.054 -10.186 1.00 94.12 89 ASN A N 1
ATOM 693 C CA . ASN A 1 89 ? 15.014 -9.910 -10.365 1.00 94.12 89 ASN A CA 1
ATOM 694 C C . ASN A 1 89 ? 15.437 -9.817 -11.843 1.00 94.12 89 ASN A C 1
ATOM 696 O O . ASN A 1 89 ? 16.555 -9.406 -12.134 1.00 94.12 89 ASN A O 1
ATOM 700 N N . SER A 1 90 ? 14.553 -10.203 -12.767 1.00 94.25 90 SER A N 1
ATOM 701 C CA . SER A 1 90 ? 14.789 -10.137 -14.206 1.00 94.25 90 SER A CA 1
ATOM 702 C C . SER A 1 90 ? 14.094 -8.965 -14.895 1.00 94.25 90 SER A C 1
ATOM 704 O O . SER A 1 90 ? 14.403 -8.750 -16.057 1.00 94.25 90 SER A O 1
ATOM 706 N N . ILE A 1 91 ? 13.181 -8.233 -14.234 1.00 96.12 91 ILE A N 1
ATOM 707 C CA . ILE A 1 91 ? 12.427 -7.101 -14.809 1.00 96.12 91 ILE A CA 1
ATOM 708 C C . ILE A 1 91 ? 12.786 -5.825 -14.051 1.00 96.12 91 ILE A C 1
ATOM 710 O O . ILE A 1 91 ? 12.524 -5.716 -12.852 1.00 96.12 91 ILE A O 1
ATOM 714 N N . THR A 1 92 ? 13.383 -4.850 -14.734 1.00 96.31 92 THR A N 1
ATOM 715 C CA . THR A 1 92 ? 13.845 -3.625 -14.074 1.00 96.31 92 THR A CA 1
ATOM 716 C C . THR A 1 92 ? 12.696 -2.645 -13.807 1.00 96.31 92 THR A C 1
ATOM 718 O O . THR A 1 92 ? 11.697 -2.637 -14.527 1.00 96.31 92 THR A O 1
ATOM 721 N N . PRO A 1 93 ? 12.844 -1.727 -12.831 1.00 95.81 93 PRO A N 1
ATOM 722 C CA . PRO A 1 93 ? 11.893 -0.635 -12.638 1.00 95.81 93 PRO A CA 1
ATOM 723 C C . PRO A 1 93 ? 11.655 0.218 -13.892 1.00 95.81 93 PRO A C 1
ATOM 725 O O . PRO A 1 93 ? 10.578 0.786 -14.037 1.00 95.81 93 PRO A O 1
ATOM 728 N N . ILE A 1 94 ? 12.635 0.329 -14.798 1.00 96.88 94 ILE A N 1
ATOM 729 C CA . ILE A 1 94 ? 12.471 1.105 -16.036 1.00 96.88 94 ILE A CA 1
ATOM 730 C C . ILE A 1 94 ? 11.583 0.347 -17.028 1.00 96.88 94 ILE A C 1
ATOM 732 O O . ILE A 1 94 ? 10.662 0.943 -17.583 1.00 96.88 94 ILE A O 1
ATOM 736 N N . GLU A 1 95 ? 11.799 -0.965 -17.183 1.00 97.00 95 GLU A N 1
ATOM 737 C CA . GLU A 1 95 ? 10.941 -1.844 -17.994 1.00 97.00 95 GLU A CA 1
ATOM 738 C C . GLU A 1 95 ? 9.497 -1.861 -17.465 1.00 97.00 95 GLU A C 1
ATOM 740 O O . GLU A 1 95 ? 8.549 -1.825 -18.245 1.00 97.00 95 GLU A O 1
ATOM 745 N N . ALA A 1 96 ? 9.322 -1.824 -16.140 1.00 96.75 96 ALA A N 1
ATOM 746 C CA . ALA A 1 96 ? 8.019 -1.776 -15.473 1.00 96.75 96 ALA A CA 1
ATOM 747 C C . ALA A 1 96 ? 7.336 -0.388 -15.496 1.00 96.75 96 ALA A C 1
ATOM 749 O O . ALA A 1 96 ? 6.323 -0.184 -14.832 1.00 96.75 96 ALA A O 1
ATOM 750 N N . GLY A 1 97 ? 7.892 0.605 -16.202 1.00 94.88 97 GLY A N 1
ATOM 751 C CA . GLY A 1 97 ? 7.312 1.952 -16.288 1.00 94.88 97 GLY A CA 1
ATOM 752 C C . GLY A 1 97 ? 7.497 2.821 -15.032 1.00 94.88 97 GLY A C 1
ATOM 753 O O . GLY A 1 97 ? 7.032 3.960 -14.983 1.00 94.88 97 GLY A O 1
ATOM 754 N N . LEU A 1 98 ? 8.251 2.359 -14.032 1.00 95.56 98 LEU A N 1
ATOM 755 C CA . LEU A 1 98 ? 8.499 3.045 -12.757 1.00 95.56 98 LEU A CA 1
ATOM 756 C C . LEU A 1 98 ? 9.676 4.033 -12.815 1.00 95.56 98 LEU A C 1
ATOM 758 O O . LEU A 1 98 ? 10.383 4.267 -11.832 1.00 95.56 98 LEU A O 1
ATOM 762 N N . ASN A 1 99 ? 9.870 4.674 -13.969 1.00 93.25 99 ASN A N 1
ATOM 763 C CA . ASN A 1 99 ? 10.930 5.655 -14.216 1.00 93.25 99 ASN A CA 1
ATOM 764 C C . ASN A 1 99 ? 10.989 6.766 -13.156 1.00 93.25 99 ASN A C 1
ATOM 766 O O . ASN A 1 99 ? 12.068 7.270 -12.832 1.00 93.25 99 ASN A O 1
ATOM 770 N N . TRP A 1 100 ? 9.831 7.148 -12.618 1.00 92.12 100 TRP A N 1
ATOM 771 C CA . TRP A 1 100 ? 9.662 8.211 -11.629 1.00 92.12 100 TRP A CA 1
ATOM 772 C C . TRP A 1 100 ? 10.232 7.867 -10.238 1.00 92.12 100 TRP A C 1
ATOM 774 O O . TRP A 1 100 ? 10.542 8.780 -9.467 1.00 92.12 100 TRP A O 1
ATOM 784 N N . LEU A 1 101 ? 10.427 6.578 -9.929 1.00 92.69 101 LEU A N 1
ATOM 785 C CA . LEU A 1 101 ? 11.030 6.110 -8.673 1.00 92.69 101 LEU A CA 1
ATOM 786 C C . LEU A 1 101 ? 12.564 6.121 -8.705 1.00 92.69 101 LEU A C 1
ATOM 788 O O . LEU A 1 101 ? 13.204 6.280 -7.667 1.00 92.69 101 LEU A O 1
ATOM 792 N N . VAL A 1 102 ? 13.173 5.999 -9.887 1.00 93.31 102 VAL A N 1
ATOM 793 C CA . VAL A 1 102 ? 14.634 5.954 -10.040 1.00 93.31 102 VAL A CA 1
ATOM 794 C C . VAL A 1 102 ? 15.194 7.373 -10.136 1.00 93.31 102 VAL A C 1
ATOM 796 O O . VAL A 1 102 ? 15.119 8.016 -11.188 1.00 93.31 102 VAL A O 1
ATOM 799 N N . LYS A 1 103 ? 15.779 7.874 -9.046 1.00 90.19 103 LYS A N 1
ATOM 800 C CA . LYS A 1 103 ? 16.305 9.245 -8.961 1.00 90.19 103 LYS A CA 1
ATOM 801 C C . LYS A 1 103 ? 17.831 9.245 -8.811 1.00 90.19 103 LYS A C 1
ATOM 803 O O . LYS A 1 103 ? 18.310 8.939 -7.720 1.00 90.19 103 LYS A O 1
ATOM 808 N N . PRO A 1 104 ? 18.605 9.612 -9.852 1.00 86.75 104 PRO A N 1
ATOM 809 C CA . PRO A 1 104 ? 20.017 9.908 -9.657 1.00 86.75 104 PRO A CA 1
ATOM 810 C C . PRO A 1 104 ? 20.144 11.116 -8.728 1.00 86.75 104 PRO A C 1
ATOM 812 O O . PRO A 1 104 ? 19.504 12.145 -8.942 1.00 86.75 104 PRO A O 1
ATOM 815 N N . LYS A 1 105 ? 20.966 10.982 -7.691 1.00 88.50 105 LYS A N 1
ATOM 816 C CA . LYS A 1 105 ? 21.396 12.092 -6.845 1.00 88.50 105 LYS A CA 1
ATOM 817 C C . LYS A 1 105 ? 22.914 12.108 -6.816 1.00 88.50 105 LYS A C 1
ATOM 819 O O . LYS A 1 105 ? 23.548 11.052 -6.757 1.00 88.50 105 LYS A O 1
ATOM 824 N N . GLU A 1 106 ? 23.477 13.303 -6.899 1.00 86.69 106 GLU A N 1
ATOM 825 C CA . GLU A 1 106 ? 24.916 13.499 -6.781 1.00 86.69 106 GLU A CA 1
ATOM 826 C C . GLU A 1 106 ? 25.409 12.978 -5.426 1.00 86.69 106 GLU A C 1
ATOM 828 O O . GLU A 1 106 ? 24.716 13.098 -4.416 1.00 86.69 106 GLU A O 1
ATOM 833 N N . GLY A 1 107 ? 26.568 12.317 -5.425 1.00 88.44 107 GLY A N 1
ATOM 834 C CA . GLY A 1 107 ? 27.159 11.729 -4.221 1.00 88.44 107 GLY A CA 1
ATOM 835 C C . GLY A 1 107 ? 26.449 10.490 -3.660 1.00 88.44 107 GLY A C 1
ATOM 836 O O . GLY A 1 107 ? 26.931 9.928 -2.683 1.00 88.44 107 GLY A O 1
ATOM 837 N N . ILE A 1 108 ? 25.342 10.031 -4.259 1.00 91.38 108 ILE A N 1
ATOM 838 C CA . ILE A 1 108 ? 24.625 8.831 -3.804 1.00 91.38 108 ILE A CA 1
ATOM 839 C C . ILE A 1 108 ? 24.776 7.720 -4.837 1.00 91.38 108 ILE A C 1
ATOM 841 O O . ILE A 1 108 ? 24.359 7.858 -5.994 1.00 91.38 108 ILE A O 1
ATOM 845 N N . ASP A 1 109 ? 25.362 6.608 -4.407 1.00 93.94 109 ASP A N 1
ATOM 846 C CA . ASP A 1 109 ? 25.413 5.374 -5.180 1.00 93.94 109 ASP A CA 1
ATOM 847 C C . ASP A 1 109 ? 24.369 4.362 -4.691 1.00 93.94 109 ASP A C 1
ATOM 849 O O . ASP A 1 109 ? 23.939 4.407 -3.537 1.00 93.94 109 ASP A O 1
ATOM 853 N N . PHE A 1 110 ? 23.915 3.486 -5.587 1.00 94.25 110 PHE A N 1
ATOM 854 C CA . PHE A 1 110 ? 22.945 2.439 -5.270 1.00 94.25 110 PHE A CA 1
ATOM 855 C C . PHE A 1 110 ? 23.077 1.241 -6.212 1.00 94.25 110 PHE A C 1
ATOM 857 O O . PHE A 1 110 ? 23.514 1.353 -7.358 1.00 94.25 110 PHE A O 1
ATOM 864 N N . ILE A 1 111 ? 22.654 0.073 -5.729 1.00 94.44 111 ILE A N 1
ATOM 865 C CA . ILE A 1 111 ? 22.733 -1.181 -6.483 1.00 94.44 111 ILE A CA 1
ATOM 866 C C . ILE A 1 111 ? 21.948 -1.050 -7.795 1.00 94.44 111 ILE A C 1
ATOM 868 O O . ILE A 1 111 ? 20.779 -0.668 -7.801 1.00 94.44 111 ILE A O 1
ATOM 872 N N . GLY A 1 112 ? 22.603 -1.365 -8.914 1.00 93.12 112 GLY A N 1
ATOM 873 C CA . GLY A 1 112 ? 22.002 -1.304 -10.249 1.00 93.12 112 GLY A CA 1
ATOM 874 C C . GLY A 1 112 ? 21.950 0.093 -10.879 1.00 93.12 112 GLY A C 1
ATOM 875 O O . GLY A 1 112 ? 21.372 0.233 -11.957 1.00 93.12 112 GLY A O 1
ATOM 876 N N . LYS A 1 113 ? 22.561 1.121 -10.266 1.00 94.75 113 LYS A N 1
ATOM 877 C CA . LYS A 1 113 ? 22.554 2.507 -10.767 1.00 94.75 113 LYS A CA 1
ATOM 878 C C . LYS A 1 113 ? 22.955 2.627 -12.232 1.00 94.75 113 LYS A C 1
ATOM 880 O O . LYS A 1 113 ? 22.206 3.217 -13.001 1.00 94.75 113 LYS A O 1
ATOM 885 N N . GLU A 1 114 ? 24.093 2.063 -12.629 1.00 94.56 114 GLU A N 1
ATOM 886 C CA . GLU A 1 114 ? 24.592 2.174 -14.006 1.00 94.56 114 GLU A CA 1
ATOM 887 C C . GLU A 1 114 ? 23.565 1.670 -15.030 1.00 94.56 114 GLU A C 1
ATOM 889 O O . GLU A 1 114 ? 23.201 2.391 -15.961 1.00 94.56 114 GLU A O 1
ATOM 894 N N . VAL A 1 115 ? 23.025 0.468 -14.804 1.00 95.19 115 VAL A N 1
ATOM 895 C CA . VAL A 1 115 ? 22.023 -0.150 -15.681 1.00 95.19 115 VAL A CA 1
ATOM 896 C C . VAL A 1 115 ? 20.757 0.701 -15.749 1.00 95.19 115 VAL A C 1
ATOM 898 O O . VAL A 1 115 ? 20.258 0.963 -16.841 1.00 95.19 115 VAL A O 1
ATOM 901 N N . LEU A 1 116 ? 20.255 1.172 -14.605 1.00 96.06 116 LEU A N 1
ATOM 902 C CA . LEU A 1 116 ? 19.014 1.944 -14.549 1.00 96.06 116 LEU A CA 1
ATOM 903 C C . LEU A 1 116 ? 19.161 3.335 -15.179 1.00 96.06 116 LEU A C 1
ATOM 905 O O . LEU A 1 116 ? 18.242 3.800 -15.848 1.00 96.06 116 LEU A O 1
ATOM 909 N N . ILE A 1 117 ? 20.308 4.000 -15.015 1.00 95.06 117 ILE A N 1
ATOM 910 C CA . ILE A 1 117 ? 20.567 5.297 -15.655 1.00 95.06 117 ILE A CA 1
ATOM 911 C C . ILE A 1 117 ? 20.721 5.143 -17.167 1.00 95.06 117 ILE A C 1
ATOM 913 O O . ILE A 1 117 ? 20.144 5.939 -17.911 1.00 95.06 117 ILE A O 1
ATOM 917 N N . ARG A 1 118 ? 21.417 4.095 -17.626 1.00 95.88 118 ARG A N 1
ATOM 918 C CA . ARG A 1 118 ? 21.495 3.769 -19.052 1.00 95.88 118 ARG A CA 1
ATOM 919 C C . ARG A 1 118 ? 20.103 3.529 -19.636 1.00 95.88 118 ARG A C 1
ATOM 921 O O . ARG A 1 118 ? 19.735 4.190 -20.598 1.00 95.88 118 ARG A O 1
ATOM 928 N N . GLN A 1 119 ? 19.292 2.682 -19.000 1.00 96.81 119 GLN A N 1
ATOM 929 C CA . GLN A 1 119 ? 17.920 2.394 -19.436 1.00 96.81 119 GLN A CA 1
ATOM 930 C C . GLN A 1 119 ? 17.023 3.640 -19.477 1.00 96.81 119 GLN A C 1
ATOM 932 O O . GLN A 1 119 ? 16.218 3.784 -20.393 1.00 96.81 119 GLN A O 1
ATOM 937 N N . LYS A 1 120 ? 17.170 4.579 -18.532 1.00 94.75 120 LYS A N 1
ATOM 938 C CA . LYS A 1 120 ? 16.428 5.854 -18.570 1.00 94.75 120 LYS A CA 1
ATOM 939 C C . LYS A 1 120 ? 16.820 6.746 -19.744 1.00 94.75 120 LYS A C 1
ATOM 941 O O . LYS A 1 120 ? 15.984 7.511 -20.214 1.00 94.75 120 LYS A O 1
ATOM 946 N N . LYS A 1 121 ? 18.085 6.699 -20.165 1.00 95.38 121 LYS A N 1
ATOM 947 C CA . LYS A 1 121 ? 18.613 7.537 -21.246 1.00 95.38 121 LYS A CA 1
ATOM 948 C C . LYS A 1 121 ? 18.350 6.933 -22.624 1.00 95.38 121 LYS A C 1
ATOM 950 O O . LYS A 1 121 ? 18.003 7.658 -23.547 1.00 95.38 121 LYS A O 1
ATOM 955 N N . GLU A 1 122 ? 18.554 5.629 -22.755 1.00 96.94 122 GLU A N 1
ATOM 956 C CA . GLU A 1 122 ? 18.584 4.919 -24.039 1.00 96.94 122 GLU A CA 1
ATOM 957 C C . GLU A 1 122 ? 17.291 4.145 -24.323 1.00 96.94 122 GLU A C 1
ATOM 959 O O . GLU A 1 122 ? 17.053 3.737 -25.456 1.00 96.94 122 GLU A O 1
ATOM 964 N N . GLY A 1 123 ? 16.439 3.961 -23.313 1.00 95.81 123 GLY A N 1
ATOM 965 C CA . GLY A 1 123 ? 15.269 3.097 -23.390 1.00 95.81 123 GLY A CA 1
ATOM 966 C C . GLY A 1 123 ? 15.579 1.646 -23.016 1.00 95.81 123 GLY A C 1
ATOM 967 O O . GLY A 1 123 ? 16.661 1.295 -22.542 1.00 95.81 123 GLY A O 1
ATOM 968 N N . THR A 1 124 ? 14.576 0.790 -23.185 1.00 97.06 124 THR A N 1
ATOM 969 C CA . THR A 1 124 ? 14.624 -0.645 -22.870 1.00 97.06 124 THR A CA 1
ATOM 970 C C . THR A 1 124 ? 14.128 -1.450 -24.066 1.00 97.06 124 THR A C 1
ATOM 972 O O . THR A 1 124 ? 13.375 -0.939 -24.893 1.00 97.06 124 THR A O 1
ATOM 975 N N . SER A 1 125 ? 14.549 -2.713 -24.180 1.00 95.88 125 SER A N 1
ATOM 976 C CA . SER A 1 125 ? 14.113 -3.607 -25.266 1.00 95.88 125 SER A CA 1
ATOM 977 C C . SER A 1 125 ? 12.675 -4.109 -25.101 1.00 95.88 125 SER A C 1
ATOM 979 O O . SER A 1 125 ? 12.103 -4.650 -26.044 1.00 95.88 125 SER A O 1
ATOM 981 N N . ARG A 1 126 ? 12.090 -3.940 -23.913 1.00 95.31 126 ARG A N 1
ATOM 982 C CA . ARG A 1 126 ? 10.705 -4.279 -23.587 1.00 95.31 126 ARG A CA 1
ATOM 983 C C . ARG A 1 126 ? 10.161 -3.301 -22.555 1.00 95.31 126 ARG A C 1
ATOM 985 O O . ARG A 1 126 ? 10.902 -2.822 -21.703 1.00 95.31 126 ARG A O 1
ATOM 992 N N . ILE A 1 127 ? 8.858 -3.069 -22.610 1.00 95.44 127 ILE A N 1
ATOM 993 C CA . ILE A 1 127 ? 8.135 -2.199 -21.684 1.00 95.44 127 ILE A CA 1
ATOM 994 C C . ILE A 1 127 ? 6.859 -2.892 -21.212 1.00 95.44 127 ILE A C 1
ATOM 996 O O . ILE A 1 127 ? 6.265 -3.679 -21.950 1.00 95.44 127 ILE A O 1
ATOM 1000 N N . LEU A 1 128 ? 6.433 -2.587 -19.990 1.00 95.81 128 LEU A N 1
ATOM 1001 C CA . LEU A 1 128 ? 5.126 -2.974 -19.478 1.00 95.81 128 LEU A CA 1
ATOM 1002 C C . LEU A 1 128 ? 4.035 -2.117 -20.133 1.00 95.81 128 LEU A C 1
ATOM 1004 O O . LEU A 1 128 ? 4.125 -0.889 -20.145 1.00 95.81 128 LEU A O 1
ATOM 1008 N N . VAL A 1 129 ? 2.988 -2.769 -20.638 1.00 94.50 129 VAL A N 1
ATOM 1009 C CA . VAL A 1 129 ? 1.806 -2.117 -21.214 1.00 94.50 129 VAL A CA 1
ATOM 1010 C C . VAL A 1 129 ? 0.534 -2.700 -20.609 1.00 94.50 129 VAL A C 1
ATOM 1012 O O . VAL A 1 129 ? 0.476 -3.889 -20.303 1.00 94.50 129 VAL A O 1
ATOM 1015 N N . GLY A 1 130 ? -0.487 -1.860 -20.440 1.00 92.00 130 GLY A N 1
ATOM 1016 C CA . GLY A 1 130 ? -1.835 -2.309 -20.097 1.00 92.00 130 GLY A CA 1
ATOM 1017 C C . GLY A 1 130 ? -2.600 -2.706 -21.357 1.00 92.00 130 GLY A C 1
ATOM 1018 O O . GLY A 1 130 ? -2.541 -1.998 -22.362 1.00 92.00 130 GLY A O 1
ATOM 1019 N N . LEU A 1 131 ? -3.323 -3.824 -21.301 1.00 91.38 131 LEU A N 1
ATOM 1020 C CA . LEU A 1 131 ? -4.180 -4.298 -22.386 1.00 91.38 131 LEU A CA 1
ATOM 1021 C C . LEU A 1 131 ? -5.639 -4.263 -21.928 1.00 91.38 131 LEU A C 1
ATOM 1023 O O . LEU A 1 131 ? -5.951 -4.717 -20.831 1.00 91.38 131 LEU A O 1
ATOM 1027 N N . ASN A 1 132 ? -6.523 -3.744 -22.779 1.00 89.31 132 ASN A N 1
ATOM 1028 C CA . ASN A 1 132 ? -7.967 -3.799 -22.573 1.00 89.31 132 ASN A CA 1
ATOM 1029 C C . ASN A 1 132 ? -8.585 -4.754 -23.599 1.00 89.31 132 ASN A C 1
ATOM 1031 O O . ASN A 1 132 ? -8.372 -4.590 -24.802 1.00 89.31 132 ASN A O 1
ATOM 1035 N N . LEU A 1 133 ? -9.335 -5.746 -23.126 1.00 90.06 133 LEU A N 1
ATOM 1036 C CA . LEU A 1 133 ? -10.056 -6.675 -23.989 1.00 90.06 133 LEU A CA 1
ATOM 1037 C C . LEU A 1 133 ? -11.336 -6.011 -24.506 1.00 90.06 133 LEU A C 1
ATOM 1039 O O . LEU A 1 133 ? -12.123 -5.481 -23.727 1.00 90.06 133 LEU A O 1
ATOM 1043 N N . LEU A 1 134 ? -11.550 -6.053 -25.823 1.00 91.94 134 LEU A N 1
ATOM 1044 C CA . LEU A 1 134 ? -12.752 -5.485 -26.452 1.00 91.94 134 LEU A CA 1
ATOM 1045 C C . LEU A 1 134 ? -13.984 -6.380 -26.268 1.00 91.94 134 LEU A C 1
ATOM 1047 O O . LEU A 1 134 ? -15.103 -5.883 -26.196 1.00 91.94 134 LEU A O 1
ATOM 1051 N N . ASP A 1 135 ? -13.755 -7.687 -26.148 1.00 92.94 135 ASP A N 1
ATOM 1052 C CA . ASP A 1 135 ? -14.773 -8.719 -25.993 1.00 92.94 135 ASP A CA 1
ATOM 1053 C C . ASP A 1 135 ? -14.392 -9.683 -24.862 1.00 92.94 135 ASP A C 1
ATOM 1055 O O . ASP A 1 135 ? -13.290 -9.640 -24.310 1.00 92.94 135 ASP A O 1
ATOM 1059 N N . ARG A 1 136 ? -15.308 -10.592 -24.509 1.00 84.50 136 ARG A N 1
ATOM 1060 C CA . ARG A 1 136 ? -15.050 -11.625 -23.495 1.00 84.50 136 ARG A CA 1
ATOM 1061 C C . ARG A 1 136 ? -13.873 -12.511 -23.923 1.00 84.50 136 ARG A C 1
ATOM 1063 O O . ARG A 1 136 ? -13.933 -13.147 -24.971 1.00 84.50 136 ARG A O 1
ATOM 1070 N N . GLY A 1 137 ? -12.854 -12.616 -23.075 1.00 79.38 137 GLY A N 1
ATOM 1071 C CA . GLY A 1 137 ? -11.679 -13.455 -23.311 1.00 79.38 137 GLY A CA 1
ATOM 1072 C C . GLY A 1 137 ? -10.852 -13.671 -22.043 1.00 79.38 137 GLY A C 1
ATOM 1073 O O . GLY A 1 137 ? -11.108 -13.042 -21.018 1.00 79.38 137 GLY A O 1
ATOM 1074 N N . ILE A 1 138 ? -9.875 -14.576 -22.125 1.00 71.69 138 ILE A N 1
ATOM 1075 C CA . ILE A 1 138 ? -8.857 -14.835 -21.095 1.00 71.69 138 ILE A CA 1
ATOM 1076 C C . ILE A 1 138 ? -7.492 -14.595 -21.754 1.00 71.69 138 ILE A C 1
ATOM 1078 O O . ILE A 1 138 ? -7.278 -15.076 -22.868 1.00 71.69 138 ILE A O 1
ATOM 1082 N N . ILE A 1 139 ? -6.611 -13.846 -21.083 1.00 60.69 139 ILE A N 1
ATOM 1083 C CA . ILE A 1 139 ? -5.199 -13.640 -21.456 1.00 60.69 139 ILE A CA 1
ATOM 1084 C C . ILE A 1 139 ? -4.328 -14.448 -20.498 1.00 60.69 139 ILE A C 1
ATOM 1086 O O . ILE A 1 139 ? -4.629 -14.406 -19.283 1.00 60.69 139 ILE A O 1
#

Secondary structure (DSSP, 8-state):
--SGGGBSS-GGGPPTT-EEEEEETTEEEEEES--SSSSS--EEEE-GGGHHHHHHHHHHTTPPP--HHHHHHHHHHTTPPPBTTTBBTTB-TTTTT-TTT----TT---TTHHHHHHHHHH--S--------SSS---

Foldseek 3Di:
DLQVVQWPDDCVPADAQGWDFTGGNNFTWIWHQDDQLLDGDIDIDGDPVCVVVNVVSSVVSVDDDDDPVNSVVSNVVNLHDDEVGLDYPPHDCQQSVVLVPLDDDPPDDDPCNVVSVCCNVPNDPHHDDDDDDPDDDDD

pLDDT: mean 94.66, std 4.6, range [60.69, 98.5]